Protein AF-A0A9N9HU14-F1 (afdb_monomer_lite)

Radius of gyration: 19.17 Å; chains: 1; bounding box: 37×44×71 Å

pLDDT: mean 82.37, std 17.15, range [37.56, 97.69]

Secondary structure (DSSP, 8-state):
---------PPPP--SSTGGGTEEE-TTS-EEETTT-PBP-S-SSTT-HHHHHHHHHHHHHHHHHHHHHHHHHTT-PEEEPP--SSSS----EEE-TTTTT-SS-------SSS--TTSPPP-

Organism: NCBI:txid144679

Structure (mmCIF, N/CA/C/O backbone):
data_AF-A0A9N9HU14-F1
#
_entry.id   AF-A0A9N9HU14-F1
#
loop_
_atom_site.group_PDB
_atom_site.id
_atom_site.type_symbol
_atom_site.label_atom_id
_atom_site.label_alt_id
_atom_site.label_comp_id
_atom_site.label_asym_id
_atom_site.label_entity_id
_atom_site.label_seq_id
_atom_site.pdbx_PDB_ins_code
_atom_site.Cartn_x
_atom_site.Cartn_y
_atom_site.Cartn_z
_atom_site.occupancy
_atom_site.B_iso_or_equiv
_atom_site.auth_seq_id
_atom_site.auth_comp_id
_atom_site.auth_asym_id
_atom_site.auth_atom_id
_atom_site.pdbx_PDB_model_num
ATOM 1 N N . MET A 1 1 ? 1.915 31.115 -44.069 1.00 43.31 1 MET A N 1
ATOM 2 C CA . MET A 1 1 ? 1.000 30.026 -43.669 1.00 43.31 1 MET A CA 1
ATOM 3 C C . MET A 1 1 ? 1.840 28.763 -43.505 1.00 43.31 1 MET A C 1
ATOM 5 O O . MET A 1 1 ? 2.279 28.224 -44.505 1.00 43.31 1 MET A O 1
ATOM 9 N N . LEU A 1 2 ? 2.168 28.361 -42.275 1.00 37.56 2 LEU A N 1
ATOM 10 C CA . LEU A 1 2 ? 2.854 27.095 -41.973 1.00 37.56 2 LEU A CA 1
ATOM 11 C C . LEU A 1 2 ? 2.499 26.713 -40.530 1.00 37.56 2 LEU A C 1
ATOM 13 O O . LEU A 1 2 ? 3.093 27.203 -39.574 1.00 37.56 2 LEU A O 1
ATOM 17 N N . LYS A 1 3 ? 1.450 25.894 -40.392 1.00 46.59 3 LYS A N 1
ATOM 18 C CA . LYS A 1 3 ? 1.075 25.230 -39.140 1.00 46.59 3 LYS A CA 1
ATOM 19 C C . LYS A 1 3 ? 2.190 24.239 -38.794 1.00 46.59 3 LYS A C 1
ATOM 21 O O . LYS A 1 3 ? 2.293 23.200 -39.439 1.00 46.59 3 LYS A O 1
ATOM 26 N N . LYS A 1 4 ? 3.031 24.555 -37.807 1.00 46.50 4 LYS A N 1
ATOM 27 C CA . LYS A 1 4 ? 3.898 23.555 -37.172 1.00 46.50 4 LYS A CA 1
ATOM 28 C C . LYS A 1 4 ? 3.048 22.815 -36.141 1.00 46.50 4 LYS A C 1
ATOM 30 O O . LYS A 1 4 ? 2.376 23.448 -35.332 1.00 46.50 4 LYS A O 1
ATOM 35 N N . LEU A 1 5 ? 3.002 21.495 -36.291 1.00 44.94 5 LEU A N 1
ATOM 36 C CA . LEU A 1 5 ? 2.118 20.583 -35.579 1.00 44.94 5 LEU A CA 1
ATOM 37 C C . LEU A 1 5 ? 2.267 20.734 -34.062 1.00 44.94 5 LEU A C 1
ATOM 39 O O . LEU A 1 5 ? 3.375 20.669 -33.533 1.00 44.94 5 LEU A O 1
ATOM 43 N N . PHE A 1 6 ? 1.136 20.871 -33.374 1.00 45.41 6 PHE A N 1
ATOM 44 C CA . PHE A 1 6 ? 1.046 20.560 -31.956 1.00 45.41 6 PHE A CA 1
ATOM 45 C C . PHE A 1 6 ? 1.342 19.065 -31.797 1.00 45.41 6 PHE A C 1
ATOM 47 O O . PHE A 1 6 ? 0.565 18.230 -32.258 1.00 45.41 6 PHE A O 1
ATOM 54 N N . SER A 1 7 ? 2.482 18.727 -31.191 1.00 46.56 7 SER A N 1
ATOM 55 C CA . SER A 1 7 ? 2.689 17.389 -30.642 1.00 46.56 7 SER A CA 1
ATOM 56 C C . SER A 1 7 ? 1.702 17.240 -29.492 1.00 46.56 7 SER A C 1
ATOM 58 O O . SER A 1 7 ? 1.885 17.849 -28.439 1.00 46.56 7 SER A O 1
ATOM 60 N N . PHE A 1 8 ? 0.619 16.495 -29.708 1.00 46.31 8 PHE A N 1
ATOM 61 C CA . PHE A 1 8 ? -0.187 15.987 -28.607 1.00 46.31 8 PHE A CA 1
ATOM 62 C C . PHE A 1 8 ? 0.690 14.982 -27.859 1.00 46.31 8 PHE A C 1
ATOM 64 O O . PHE A 1 8 ? 0.743 13.810 -28.221 1.00 46.31 8 PHE A O 1
ATOM 71 N N . ASN A 1 9 ? 1.425 15.446 -26.849 1.00 54.03 9 ASN A N 1
ATOM 72 C CA . ASN A 1 9 ? 2.024 14.548 -25.872 1.00 54.03 9 ASN A CA 1
ATOM 73 C C . ASN A 1 9 ? 0.864 13.974 -25.055 1.00 54.03 9 ASN A C 1
ATOM 75 O O . ASN A 1 9 ? 0.439 14.574 -24.072 1.00 54.03 9 ASN A O 1
ATOM 79 N N . SER A 1 10 ? 0.293 12.860 -25.514 1.00 65.38 10 SER A N 1
ATOM 80 C CA . SER A 1 10 ? -0.607 12.062 -24.690 1.00 65.38 10 SER A CA 1
ATOM 81 C C . SER A 1 10 ? 0.172 11.633 -23.453 1.00 65.38 10 SER A C 1
ATOM 83 O O . SER A 1 10 ? 1.248 11.045 -23.594 1.00 65.38 10 SER A O 1
ATOM 85 N N . GLU A 1 11 ? -0.341 11.950 -22.265 1.00 72.75 11 GLU A N 1
ATOM 86 C CA . GLU A 1 11 ? 0.239 11.445 -21.024 1.00 72.75 11 GLU A CA 1
ATOM 87 C C . GLU A 1 11 ? 0.386 9.917 -21.105 1.00 72.75 11 GLU A C 1
ATOM 89 O O . GLU A 1 11 ? -0.482 9.246 -21.682 1.00 72.75 11 GLU A O 1
ATOM 94 N N . PRO A 1 12 ? 1.493 9.353 -20.590 1.00 80.19 12 PRO A N 1
ATOM 95 C CA . PRO A 1 12 ? 1.683 7.911 -20.589 1.00 80.19 12 PRO A CA 1
ATOM 96 C C . PRO A 1 12 ? 0.532 7.243 -19.829 1.00 80.19 12 PRO A C 1
ATOM 98 O O . PRO A 1 12 ? 0.232 7.600 -18.692 1.00 80.19 12 PRO A O 1
ATOM 101 N N . GLN A 1 13 ? -0.126 6.273 -20.465 1.00 92.00 13 GLN A N 1
ATOM 102 C CA . GLN A 1 13 ? -1.132 5.456 -19.794 1.00 92.00 13 GLN A CA 1
ATOM 103 C C . GLN A 1 13 ? -0.440 4.360 -18.990 1.00 92.00 13 GLN A C 1
ATOM 105 O O . GLN A 1 13 ? 0.336 3.580 -19.543 1.00 92.00 13 GLN A O 1
ATOM 110 N N . PHE A 1 14 ? -0.750 4.293 -17.699 1.00 95.38 14 PHE A N 1
ATOM 111 C CA . PHE A 1 14 ? -0.221 3.274 -16.803 1.00 95.38 14 PHE A CA 1
ATOM 112 C C . PHE A 1 14 ? -1.270 2.203 -16.467 1.00 95.38 14 PHE A C 1
ATOM 114 O O . PHE A 1 14 ? -2.475 2.472 -16.535 1.00 95.38 14 PHE A O 1
ATOM 121 N N . PRO A 1 15 ? -0.829 0.985 -16.100 1.00 96.38 15 PRO A N 1
ATOM 122 C CA . PRO A 1 15 ? -1.710 -0.055 -15.581 1.00 96.38 15 PRO A CA 1
ATOM 123 C C . PRO A 1 15 ? -2.482 0.390 -14.330 1.00 96.38 15 PRO A C 1
ATOM 125 O O . PRO A 1 15 ? -2.093 1.326 -13.637 1.00 96.38 15 PRO A O 1
ATOM 128 N N . LYS A 1 16 ? -3.573 -0.320 -14.023 1.00 94.94 16 LYS A N 1
ATOM 129 C CA . LYS A 1 16 ? -4.426 -0.064 -12.845 1.00 94.94 16 LYS A CA 1
ATOM 130 C C . LYS A 1 16 ? -4.346 -1.152 -11.771 1.00 94.94 16 LYS A C 1
ATOM 132 O O . LYS A 1 16 ? -5.114 -1.128 -10.822 1.00 94.94 16 LYS A O 1
ATOM 137 N N . THR A 1 17 ? -3.463 -2.131 -11.943 1.00 96.31 17 THR A N 1
ATOM 138 C CA . THR A 1 17 ? -3.265 -3.241 -11.001 1.00 96.31 17 THR A CA 1
ATOM 139 C C . THR A 1 17 ? -1.779 -3.431 -10.749 1.00 96.31 17 THR A C 1
ATOM 141 O O . THR A 1 17 ? -0.965 -3.146 -11.631 1.00 96.31 17 THR A O 1
ATOM 144 N N . ILE A 1 18 ? -1.416 -3.919 -9.560 1.00 96.56 18 ILE A N 1
ATOM 145 C CA . ILE A 1 18 ? -0.014 -4.159 -9.186 1.00 96.56 18 ILE A CA 1
ATOM 146 C C . ILE A 1 18 ? 0.618 -5.167 -10.158 1.00 96.56 18 ILE A C 1
ATOM 148 O O . ILE A 1 18 ? 1.741 -4.971 -10.626 1.00 96.56 18 ILE A O 1
ATOM 152 N N . GLU A 1 19 ? -0.144 -6.186 -10.554 1.00 97.44 19 GLU A N 1
ATOM 153 C CA . GLU A 1 19 ? 0.266 -7.197 -11.524 1.00 97.44 19 GLU A CA 1
ATOM 154 C C . GLU A 1 19 ? 0.454 -6.617 -12.922 1.00 97.44 19 GLU A C 1
ATOM 156 O O . GLU A 1 19 ? 1.354 -7.039 -13.643 1.00 97.44 19 GLU A O 1
ATOM 161 N N . GLY A 1 20 ? -0.347 -5.617 -13.300 1.00 97.25 20 GLY A N 1
ATOM 162 C CA . GLY A 1 20 ? -0.187 -4.902 -14.563 1.00 97.25 20 GLY A CA 1
ATOM 163 C C . GLY A 1 20 ? 1.133 -4.132 -14.639 1.00 97.25 20 GLY A C 1
ATOM 164 O O . GLY A 1 20 ? 1.689 -3.985 -15.723 1.00 97.25 20 GLY A O 1
ATOM 165 N N . PHE A 1 21 ? 1.670 -3.700 -13.494 1.00 96.25 21 PHE A N 1
ATOM 166 C CA . PHE A 1 21 ? 3.027 -3.155 -13.377 1.00 96.25 21 PHE A CA 1
ATOM 167 C C . PHE A 1 21 ? 4.118 -4.239 -13.285 1.00 96.25 21 PHE A C 1
ATOM 169 O O . PHE A 1 21 ? 5.295 -3.910 -13.151 1.00 96.25 21 PHE A O 1
ATOM 176 N N . GLY A 1 22 ? 3.758 -5.523 -13.343 1.00 96.75 22 GLY A N 1
ATOM 177 C CA . GLY A 1 22 ? 4.695 -6.642 -13.248 1.00 96.75 22 GLY A CA 1
ATOM 178 C C . GLY A 1 22 ? 5.148 -6.957 -11.822 1.00 96.75 22 GLY A C 1
ATOM 179 O O . GLY A 1 22 ? 6.184 -7.600 -11.643 1.00 96.75 22 GLY A O 1
ATOM 180 N N . TYR A 1 23 ? 4.399 -6.522 -10.805 1.00 97.25 23 TYR A N 1
ATOM 181 C CA . TYR A 1 23 ? 4.730 -6.741 -9.397 1.00 97.25 23 TYR A CA 1
ATOM 182 C C . TYR A 1 23 ? 3.660 -7.553 -8.655 1.00 97.25 23 TYR A C 1
ATOM 184 O O . TYR A 1 23 ? 2.511 -7.645 -9.072 1.00 97.25 23 TYR A O 1
ATOM 192 N N . LYS A 1 24 ? 4.050 -8.129 -7.518 1.00 96.75 24 LYS A N 1
ATOM 193 C CA . LYS A 1 24 ? 3.162 -8.744 -6.524 1.00 96.75 24 LYS A CA 1
ATOM 194 C C . LYS A 1 24 ? 3.738 -8.570 -5.123 1.00 96.75 24 LYS A C 1
ATOM 196 O O . LYS A 1 24 ? 4.949 -8.406 -4.972 1.00 96.75 24 LYS A O 1
ATOM 201 N N . PHE A 1 25 ? 2.897 -8.653 -4.098 1.00 94.44 25 PHE A N 1
ATOM 202 C CA . PHE A 1 25 ? 3.372 -8.790 -2.722 1.00 94.44 25 PHE A CA 1
ATOM 203 C C . PHE A 1 25 ? 3.691 -10.256 -2.410 1.00 94.44 25 PHE A C 1
ATOM 205 O O . PHE A 1 25 ? 2.927 -11.151 -2.765 1.00 94.44 25 PHE A O 1
ATOM 212 N N . ASN A 1 26 ? 4.837 -10.512 -1.777 1.00 93.19 26 ASN A N 1
ATOM 213 C CA . ASN A 1 26 ? 5.170 -11.838 -1.252 1.00 93.19 26 ASN A CA 1
ATOM 214 C C . ASN A 1 26 ? 4.585 -12.050 0.159 1.00 93.19 26 ASN A C 1
ATOM 216 O O . ASN A 1 26 ? 3.997 -11.143 0.746 1.00 93.19 26 ASN A O 1
ATOM 220 N N . GLU A 1 27 ? 4.789 -13.240 0.728 1.00 91.88 27 GLU A N 1
ATOM 221 C CA . GLU A 1 27 ? 4.304 -13.604 2.073 1.00 91.88 27 GLU A CA 1
ATOM 222 C C . GLU A 1 27 ? 4.865 -12.711 3.194 1.00 91.88 27 GLU A C 1
ATOM 224 O O . GLU A 1 27 ? 4.241 -12.564 4.241 1.00 91.88 27 GLU A O 1
ATOM 229 N N . ASN A 1 28 ? 6.010 -12.063 2.958 1.00 90.88 28 ASN A N 1
ATOM 230 C CA . ASN A 1 28 ? 6.625 -11.119 3.893 1.00 90.88 28 ASN A CA 1
ATOM 231 C C . ASN A 1 28 ? 6.103 -9.679 3.724 1.00 90.88 28 ASN A C 1
ATOM 233 O O . ASN A 1 28 ? 6.613 -8.768 4.374 1.00 90.88 28 ASN A O 1
ATOM 237 N N . GLY A 1 29 ? 5.137 -9.442 2.830 1.00 89.38 29 GLY A N 1
ATOM 238 C CA . GLY A 1 29 ? 4.620 -8.105 2.534 1.00 89.38 29 GLY A CA 1
ATOM 239 C C . GLY A 1 29 ? 5.575 -7.234 1.711 1.00 89.38 29 GLY A C 1
ATOM 240 O O . GLY A 1 29 ? 5.461 -6.010 1.721 1.00 89.38 29 GLY A O 1
ATOM 241 N N . GLU A 1 30 ? 6.523 -7.827 0.983 1.00 92.06 30 GLU A N 1
ATOM 242 C CA . GLU A 1 30 ? 7.455 -7.098 0.120 1.00 92.06 30 GLU A CA 1
ATOM 243 C C . GLU A 1 30 ? 6.964 -7.078 -1.331 1.00 92.06 30 GLU A C 1
ATOM 245 O O . GLU A 1 30 ? 6.567 -8.112 -1.870 1.00 92.06 30 GLU A O 1
ATOM 250 N N . LEU A 1 31 ? 7.060 -5.919 -1.989 1.00 93.31 31 LEU A N 1
ATOM 251 C CA . LEU A 1 31 ? 6.771 -5.786 -3.416 1.00 93.31 31 LEU A CA 1
ATOM 252 C C . LEU A 1 31 ? 7.910 -6.402 -4.246 1.00 93.31 31 LEU A C 1
ATOM 254 O O . LEU A 1 31 ? 9.058 -5.948 -4.178 1.00 93.31 31 LEU A O 1
ATOM 258 N N . ARG A 1 32 ? 7.592 -7.431 -5.032 1.00 96.00 32 ARG A N 1
ATOM 259 C CA . ARG A 1 32 ? 8.537 -8.219 -5.833 1.00 96.00 32 ARG A CA 1
ATOM 260 C C . ARG A 1 32 ? 8.096 -8.289 -7.284 1.00 96.00 32 ARG A C 1
ATOM 262 O O . ARG A 1 32 ? 6.901 -8.395 -7.557 1.00 96.00 32 ARG A O 1
ATOM 269 N N . ASN A 1 33 ? 9.051 -8.235 -8.208 1.00 96.75 33 ASN A N 1
ATOM 270 C CA . ASN A 1 33 ? 8.768 -8.494 -9.616 1.00 96.75 33 ASN A CA 1
ATOM 271 C C . ASN A 1 33 ? 8.209 -9.923 -9.771 1.00 96.75 33 ASN A C 1
ATOM 273 O O . ASN A 1 33 ? 8.721 -10.857 -9.148 1.00 96.75 33 ASN A O 1
ATOM 277 N N . ILE A 1 34 ? 7.149 -10.095 -10.565 1.00 97.69 34 ILE A N 1
ATOM 278 C CA . ILE A 1 34 ? 6.452 -11.384 -10.709 1.00 97.69 34 ILE A CA 1
ATOM 279 C C . ILE A 1 34 ? 7.360 -12.455 -11.322 1.00 97.69 34 ILE A C 1
ATOM 281 O O . ILE A 1 34 ? 7.282 -13.612 -10.906 1.00 97.69 34 ILE A O 1
ATOM 285 N N . GLU A 1 35 ? 8.200 -12.071 -12.283 1.00 96.75 35 GLU A N 1
ATOM 286 C CA . GLU A 1 35 ? 9.036 -12.980 -13.068 1.00 96.75 35 GLU A CA 1
ATOM 287 C C . GLU A 1 35 ? 10.391 -13.227 -12.400 1.00 96.75 35 GLU A C 1
ATOM 289 O O . GLU A 1 35 ? 10.818 -14.372 -12.268 1.00 96.75 35 GLU A O 1
ATOM 294 N N . THR A 1 36 ? 11.064 -12.165 -11.949 1.00 96.69 36 THR A N 1
ATOM 295 C CA . THR A 1 36 ? 12.446 -12.239 -11.445 1.00 96.69 36 THR A CA 1
ATOM 296 C C . THR A 1 36 ? 12.546 -12.327 -9.926 1.00 96.69 36 THR A C 1
ATOM 298 O O . THR A 1 36 ? 13.614 -12.631 -9.399 1.00 96.69 36 THR A O 1
ATOM 301 N N . ASN A 1 37 ? 11.456 -12.052 -9.199 1.00 95.50 37 ASN A N 1
ATOM 302 C CA . ASN A 1 37 ? 11.436 -11.913 -7.737 1.00 95.50 37 ASN A CA 1
ATOM 303 C C . ASN A 1 37 ? 12.363 -10.796 -7.191 1.00 95.50 37 ASN A C 1
ATOM 305 O O . ASN A 1 37 ? 12.613 -10.700 -5.984 1.00 95.50 37 ASN A O 1
ATOM 309 N N . GLU A 1 38 ? 12.869 -9.917 -8.056 1.00 95.38 38 GLU A N 1
ATOM 310 C CA . GLU A 1 38 ? 13.698 -8.781 -7.654 1.00 95.38 38 GLU A CA 1
ATOM 311 C C . GLU A 1 38 ? 12.874 -7.689 -6.953 1.00 95.38 38 GLU A C 1
ATOM 313 O O . GLU A 1 38 ? 11.641 -7.660 -7.010 1.00 95.38 38 GLU A O 1
ATOM 318 N N . ARG A 1 39 ? 13.568 -6.797 -6.234 1.00 92.38 39 ARG A N 1
ATOM 319 C CA . ARG A 1 39 ? 12.954 -5.633 -5.571 1.00 92.38 39 ARG A CA 1
ATOM 320 C C . ARG A 1 39 ? 12.478 -4.612 -6.613 1.00 92.38 39 ARG A C 1
ATOM 322 O O . ARG A 1 39 ? 12.861 -4.660 -7.778 1.00 92.38 39 ARG A O 1
ATOM 329 N N . PHE A 1 40 ? 11.655 -3.666 -6.171 1.00 91.00 40 PHE A N 1
ATOM 330 C CA . PHE A 1 40 ? 11.237 -2.519 -6.976 1.00 91.00 40 PHE A CA 1
ATOM 331 C C . PHE A 1 40 ? 12.426 -1.757 -7.591 1.00 91.00 40 PHE A C 1
ATOM 333 O O . PHE A 1 40 ? 13.436 -1.522 -6.923 1.00 91.00 40 PHE A O 1
ATOM 340 N N . VAL A 1 41 ? 12.264 -1.317 -8.843 1.00 90.00 41 VAL A N 1
ATOM 341 C CA . VAL A 1 41 ? 13.240 -0.508 -9.582 1.00 90.00 41 VAL A CA 1
ATOM 342 C C . VAL A 1 41 ? 12.568 0.784 -10.040 1.00 90.00 41 VAL A C 1
ATOM 344 O O . VAL A 1 41 ? 11.585 0.753 -10.771 1.00 90.00 41 VAL A O 1
ATOM 347 N N . PHE A 1 42 ? 13.118 1.934 -9.639 1.00 89.94 42 PHE A N 1
ATOM 348 C CA . PHE A 1 42 ? 12.581 3.244 -10.031 1.00 89.94 42 PHE A CA 1
ATOM 349 C C . PHE A 1 42 ? 12.928 3.624 -11.477 1.00 89.94 42 PHE A C 1
ATOM 351 O O . PHE A 1 42 ? 12.094 4.154 -12.205 1.00 89.94 42 PHE A O 1
ATOM 358 N N . ARG A 1 43 ? 14.172 3.372 -11.904 1.00 91.31 43 ARG A N 1
ATOM 359 C CA . ARG A 1 43 ? 14.664 3.735 -13.243 1.00 91.31 43 ARG A CA 1
ATOM 360 C C . ARG A 1 43 ? 14.299 2.660 -14.267 1.00 91.31 43 ARG A C 1
ATOM 362 O O . ARG A 1 43 ? 15.168 1.932 -14.733 1.00 91.31 43 ARG A O 1
ATOM 369 N N . VAL A 1 44 ? 13.016 2.567 -14.600 1.00 91.69 44 VAL A N 1
ATOM 370 C CA . VAL A 1 44 ? 12.500 1.621 -15.604 1.00 91.69 44 VAL A CA 1
ATOM 371 C C . VAL A 1 44 ? 12.848 2.039 -17.035 1.00 91.69 44 VAL A C 1
ATOM 373 O O . VAL A 1 44 ? 13.011 1.190 -17.907 1.00 91.69 44 VAL A O 1
ATOM 376 N N . LYS A 1 45 ? 13.013 3.344 -17.277 1.00 92.50 45 LYS A N 1
ATOM 377 C CA . LYS A 1 45 ? 13.461 3.902 -18.553 1.00 92.50 45 LYS A CA 1
ATOM 378 C C . LYS A 1 45 ? 14.713 4.756 -18.334 1.00 92.50 45 LYS A C 1
ATOM 380 O O . LYS A 1 45 ? 14.610 5.817 -17.707 1.00 92.50 45 LYS A O 1
ATOM 385 N N . PRO A 1 46 ? 15.895 4.317 -18.806 1.00 92.19 46 PRO A N 1
ATOM 386 C CA . PRO A 1 46 ? 17.109 5.123 -18.737 1.00 92.19 46 PRO A CA 1
ATOM 387 C C . PRO A 1 46 ? 16.880 6.506 -19.361 1.00 92.19 46 PRO A C 1
ATOM 389 O O . PRO A 1 46 ? 16.205 6.622 -20.381 1.00 92.19 46 PRO A O 1
ATOM 392 N N . ASP A 1 47 ? 17.394 7.544 -18.704 1.00 93.44 47 ASP A N 1
ATOM 393 C CA . ASP A 1 47 ? 17.374 8.947 -19.150 1.00 93.44 47 ASP A CA 1
ATOM 394 C C . ASP A 1 47 ? 16.002 9.640 -19.263 1.00 93.44 47 ASP A C 1
ATOM 396 O O . ASP A 1 47 ? 15.937 10.819 -19.608 1.00 93.44 47 ASP A O 1
ATOM 400 N N . ASP A 1 48 ? 14.904 8.976 -18.888 1.00 94.25 48 ASP A N 1
ATOM 401 C CA . ASP A 1 48 ? 13.564 9.577 -18.875 1.00 94.25 48 ASP A CA 1
ATOM 402 C C . ASP A 1 48 ? 13.046 9.760 -17.442 1.00 94.25 48 ASP A C 1
ATOM 404 O O . ASP A 1 48 ? 12.277 8.959 -16.906 1.00 94.25 48 ASP A O 1
ATOM 408 N N . TYR A 1 49 ? 13.519 10.818 -16.780 1.00 91.50 49 TYR A N 1
ATOM 409 C CA . TYR A 1 49 ? 13.137 11.117 -15.398 1.00 91.50 49 TYR A CA 1
ATOM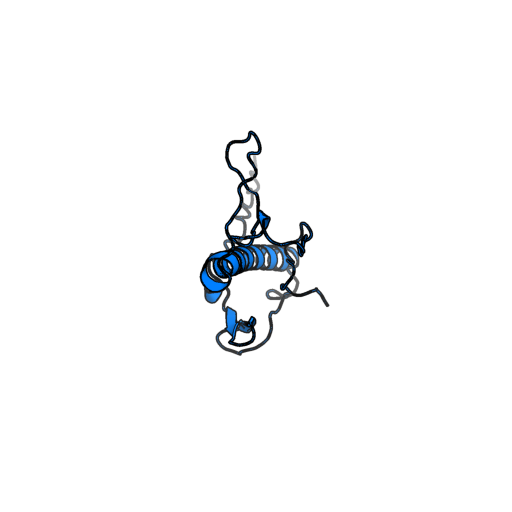 410 C C . TYR A 1 49 ? 11.626 11.321 -15.235 1.00 91.50 49 TYR A C 1
ATOM 412 O O . TYR A 1 49 ? 11.043 10.792 -14.291 1.00 91.50 49 TYR A O 1
ATOM 420 N N . ASN A 1 50 ? 10.996 12.047 -16.164 1.00 92.69 50 ASN A N 1
ATOM 421 C CA . ASN A 1 50 ? 9.569 12.355 -16.091 1.00 92.69 50 ASN A CA 1
ATOM 422 C C . ASN A 1 50 ? 8.734 11.079 -16.193 1.00 92.69 50 ASN A C 1
ATOM 424 O O . ASN A 1 50 ? 7.861 10.863 -15.359 1.00 92.69 50 ASN A O 1
ATOM 428 N N . TYR A 1 51 ? 9.051 10.195 -17.145 1.00 93.88 51 TYR A N 1
ATOM 429 C CA . TYR A 1 51 ? 8.379 8.903 -17.243 1.00 93.88 51 TYR A CA 1
ATOM 430 C C . TYR A 1 51 ? 8.553 8.068 -15.971 1.00 93.88 51 TYR A C 1
ATOM 432 O O . TYR A 1 51 ? 7.572 7.540 -15.457 1.00 93.88 51 TYR A O 1
ATOM 440 N N . ASN A 1 52 ? 9.776 7.966 -15.439 1.00 91.94 52 ASN A N 1
ATOM 441 C CA . ASN A 1 52 ? 10.040 7.186 -14.225 1.00 91.94 52 ASN A CA 1
ATOM 442 C C . ASN A 1 52 ? 9.275 7.735 -13.010 1.00 91.94 52 ASN A C 1
ATOM 444 O O . ASN A 1 52 ? 8.738 6.958 -12.221 1.00 91.94 52 ASN A O 1
ATOM 448 N N . GLN A 1 53 ? 9.192 9.061 -12.873 1.00 90.00 53 GLN A N 1
ATOM 449 C CA . GLN A 1 53 ? 8.435 9.705 -11.803 1.00 90.00 53 GLN A CA 1
ATOM 450 C C . GLN A 1 53 ? 6.927 9.452 -11.955 1.00 90.00 53 GLN A C 1
ATOM 452 O O . GLN A 1 53 ? 6.305 9.015 -10.990 1.00 90.00 53 GLN A O 1
ATOM 457 N N . SER A 1 54 ? 6.355 9.629 -13.151 1.00 92.75 54 SER A N 1
ATOM 458 C CA . SER A 1 54 ? 4.932 9.346 -13.395 1.00 92.75 54 SER A CA 1
ATOM 459 C C . SER A 1 54 ? 4.590 7.858 -13.238 1.00 92.75 54 SER A C 1
ATOM 461 O O . SER A 1 54 ? 3.554 7.520 -12.676 1.00 92.75 54 SER A O 1
ATOM 463 N N . HIS A 1 55 ? 5.481 6.957 -13.662 1.00 93.12 55 HIS A N 1
ATOM 464 C CA . HIS A 1 55 ? 5.339 5.513 -13.461 1.00 93.12 55 HIS A CA 1
ATOM 465 C C . HIS A 1 55 ? 5.338 5.149 -11.972 1.00 93.12 55 HIS A C 1
ATOM 467 O O . HIS A 1 55 ? 4.520 4.352 -11.517 1.00 93.12 55 HIS A O 1
ATOM 473 N N . TYR A 1 56 ? 6.255 5.740 -11.205 1.00 91.12 56 TYR A N 1
ATOM 474 C CA . TYR A 1 56 ? 6.340 5.559 -9.759 1.00 91.12 56 TYR A CA 1
ATOM 475 C C . TYR A 1 56 ? 5.090 6.065 -9.032 1.00 91.12 56 TYR A C 1
ATOM 477 O O . TYR A 1 56 ? 4.578 5.368 -8.159 1.00 91.12 56 TYR A O 1
ATOM 485 N N . GLU A 1 57 ? 4.587 7.245 -9.398 1.00 91.12 57 GLU A N 1
ATOM 486 C CA . GLU A 1 57 ? 3.339 7.797 -8.860 1.00 91.12 57 GLU A CA 1
ATOM 487 C C . GLU A 1 57 ? 2.149 6.882 -9.161 1.00 91.12 57 GLU A C 1
ATOM 489 O O . GLU A 1 57 ? 1.404 6.531 -8.248 1.00 91.12 57 GLU A O 1
ATOM 494 N N . ALA A 1 58 ? 2.017 6.424 -10.408 1.00 92.62 58 ALA A N 1
ATOM 495 C CA . ALA A 1 58 ? 0.924 5.550 -10.816 1.00 92.62 58 ALA A CA 1
ATOM 496 C C . ALA A 1 58 ? 0.954 4.189 -10.098 1.00 92.62 58 ALA A C 1
ATOM 498 O O . ALA A 1 58 ? -0.080 3.725 -9.621 1.00 92.62 58 ALA A O 1
ATOM 499 N N . LEU A 1 59 ? 2.132 3.573 -9.953 1.00 93.25 59 LEU A N 1
ATOM 500 C CA . LEU A 1 59 ? 2.282 2.354 -9.153 1.00 93.25 59 LEU A CA 1
ATOM 501 C C . LEU A 1 59 ? 1.947 2.614 -7.676 1.00 93.25 59 LEU A C 1
ATOM 503 O O . LEU A 1 59 ? 1.279 1.804 -7.037 1.00 93.25 59 LEU A O 1
ATOM 507 N N . GLY A 1 60 ? 2.391 3.746 -7.129 1.00 89.69 60 GLY A N 1
ATOM 508 C CA . GLY A 1 60 ? 2.139 4.118 -5.741 1.00 89.69 60 GLY A CA 1
ATOM 509 C C . GLY A 1 60 ? 0.659 4.312 -5.407 1.00 89.69 60 GLY A C 1
ATOM 510 O O . GLY A 1 60 ? 0.241 3.906 -4.323 1.00 89.69 60 GLY A O 1
ATOM 511 N N . GLU A 1 61 ? -0.141 4.854 -6.330 1.00 89.31 61 GLU A N 1
ATOM 512 C CA . GLU A 1 61 ? -1.601 4.947 -6.170 1.00 89.31 61 GLU A CA 1
ATOM 513 C C . GLU A 1 61 ? -2.241 3.558 -6.049 1.00 89.31 61 GLU A C 1
ATOM 515 O O . GLU A 1 61 ? -2.954 3.301 -5.080 1.00 89.31 61 GLU A O 1
ATOM 520 N N . VAL A 1 62 ? -1.906 2.625 -6.948 1.00 92.94 62 VAL A N 1
ATOM 521 C CA . VAL A 1 62 ? -2.459 1.258 -6.915 1.00 92.94 62 VAL A CA 1
ATOM 522 C C . VAL A 1 62 ? -2.020 0.498 -5.657 1.00 92.94 62 VAL A C 1
ATOM 524 O O . VAL A 1 62 ? -2.809 -0.228 -5.054 1.00 92.94 62 VAL A O 1
ATOM 527 N N . ILE A 1 63 ? -0.775 0.681 -5.199 1.00 91.50 63 ILE A N 1
ATOM 528 C CA . ILE A 1 63 ? -0.346 0.108 -3.913 1.00 91.50 63 ILE A CA 1
ATOM 529 C C . ILE A 1 63 ? -1.109 0.763 -2.753 1.00 91.50 63 ILE A C 1
ATOM 531 O O . ILE A 1 63 ? -1.436 0.092 -1.775 1.00 91.50 63 ILE A O 1
ATOM 535 N N . GLY A 1 64 ? -1.386 2.065 -2.836 1.00 88.12 64 GLY A N 1
ATOM 536 C CA . GLY A 1 64 ? -2.203 2.777 -1.859 1.00 88.12 64 GLY A CA 1
ATOM 537 C C . GLY A 1 64 ? -3.582 2.140 -1.700 1.00 88.12 64 GLY A C 1
ATOM 538 O O . GLY A 1 64 ? -3.977 1.862 -0.571 1.00 88.12 64 GLY A O 1
ATOM 539 N N . GLU A 1 65 ? -4.263 1.853 -2.809 1.00 89.25 65 GLU A N 1
ATOM 540 C CA . GLU A 1 65 ? -5.551 1.144 -2.823 1.00 89.25 65 GLU A CA 1
ATOM 541 C C . GLU A 1 65 ? -5.435 -0.256 -2.205 1.00 89.25 65 GLU A C 1
ATOM 543 O O . GLU A 1 65 ? -6.185 -0.581 -1.290 1.00 89.25 65 GLU A O 1
ATOM 548 N N . TYR A 1 66 ? -4.423 -1.037 -2.598 1.00 91.69 66 TYR A N 1
ATOM 549 C CA . TYR A 1 66 ? -4.172 -2.361 -2.019 1.00 91.69 66 TYR A CA 1
ATOM 550 C C . TYR A 1 66 ? -3.982 -2.324 -0.493 1.00 91.69 66 TYR A C 1
ATOM 552 O O . TYR A 1 66 ? -4.539 -3.147 0.230 1.00 91.69 66 TYR A O 1
ATOM 560 N N . ILE A 1 67 ? -3.205 -1.367 0.024 1.00 89.00 67 ILE A N 1
ATOM 561 C CA . ILE A 1 67 ? -3.008 -1.223 1.473 1.00 89.00 67 ILE A CA 1
ATOM 562 C C . ILE A 1 67 ? -4.326 -0.846 2.153 1.00 89.00 67 ILE A C 1
ATOM 564 O O . ILE A 1 67 ? -4.639 -1.398 3.205 1.00 89.00 67 ILE A O 1
ATOM 568 N N . GLU A 1 68 ? -5.097 0.075 1.574 1.00 88.62 68 GLU A N 1
ATOM 569 C CA . GLU A 1 68 ? -6.410 0.461 2.098 1.00 88.62 68 GLU A CA 1
ATOM 570 C C . GLU A 1 68 ? -7.363 -0.747 2.175 1.00 88.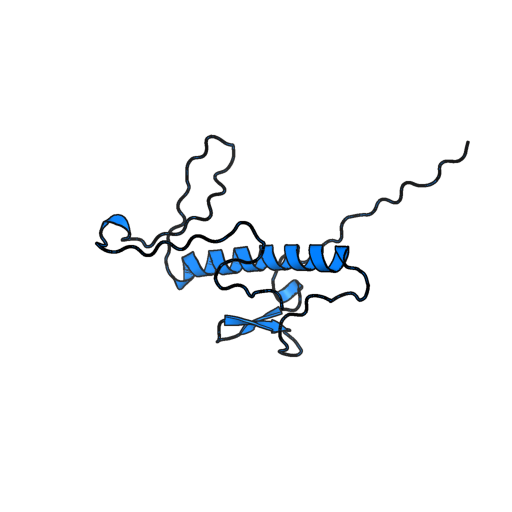62 68 GLU A C 1
ATOM 572 O O . GLU A 1 68 ? -8.014 -0.945 3.205 1.00 88.62 68 GLU A O 1
ATOM 577 N N . ASP A 1 69 ? -7.353 -1.618 1.165 1.00 91.44 69 ASP A N 1
ATOM 578 C CA . ASP A 1 69 ? -8.112 -2.870 1.171 1.00 91.44 69 ASP A CA 1
ATOM 579 C C . ASP A 1 69 ? -7.638 -3.834 2.263 1.00 91.44 69 ASP A C 1
ATOM 581 O O . ASP A 1 69 ? -8.468 -4.461 2.925 1.00 91.44 69 ASP A O 1
ATOM 585 N N . LEU A 1 70 ? -6.329 -3.941 2.519 1.00 92.31 70 LEU A N 1
ATOM 586 C CA . LEU A 1 70 ? -5.803 -4.755 3.622 1.00 92.31 70 LEU A CA 1
ATOM 587 C C . LEU A 1 70 ? -6.237 -4.222 4.992 1.00 92.31 70 LEU A C 1
ATOM 589 O O . LEU A 1 70 ? -6.620 -5.011 5.862 1.00 92.31 70 LEU A O 1
ATOM 593 N N . LEU A 1 71 ? -6.199 -2.899 5.195 1.00 92.00 71 LEU A N 1
ATOM 594 C CA . LEU A 1 71 ? -6.635 -2.266 6.447 1.00 92.00 71 LEU A CA 1
ATOM 595 C C . LEU A 1 71 ? -8.072 -2.668 6.796 1.00 92.00 71 LEU A C 1
ATOM 597 O O . LEU A 1 71 ? -8.362 -2.963 7.955 1.00 92.00 71 LEU A O 1
ATOM 601 N N . VAL A 1 72 ? -8.949 -2.741 5.796 1.00 92.75 72 VAL A N 1
ATOM 602 C CA . VAL A 1 72 ? -10.346 -3.144 5.986 1.00 92.75 72 VAL A CA 1
ATOM 603 C C . VAL A 1 72 ? -10.490 -4.665 6.067 1.00 92.75 72 VAL A C 1
ATOM 605 O O . VAL A 1 72 ? -11.024 -5.186 7.044 1.00 92.75 72 VAL A O 1
ATOM 608 N N . SER A 1 73 ? -10.023 -5.396 5.057 1.00 94.19 73 SER A N 1
ATOM 609 C CA . SER A 1 73 ? -10.304 -6.829 4.899 1.00 94.19 73 SER A CA 1
ATOM 610 C C . SER A 1 73 ? -9.545 -7.715 5.889 1.00 94.19 73 SER A C 1
ATOM 612 O O . SER A 1 73 ? -10.123 -8.649 6.447 1.00 94.19 73 SER A O 1
ATOM 614 N N . GLN A 1 74 ? -8.269 -7.416 6.139 1.00 92.69 74 GLN A N 1
ATOM 615 C CA . GLN A 1 74 ? -7.400 -8.226 6.990 1.00 92.69 74 GLN A CA 1
ATOM 616 C C . GLN A 1 74 ? -7.345 -7.691 8.421 1.00 92.69 74 GLN A C 1
ATOM 618 O O . GLN A 1 74 ? -7.424 -8.472 9.370 1.00 92.69 74 GLN A O 1
ATOM 623 N N . PHE A 1 75 ? -7.241 -6.370 8.588 1.00 91.62 75 PHE A N 1
ATOM 624 C CA . PHE A 1 75 ? -7.100 -5.742 9.907 1.00 91.62 75 PHE A CA 1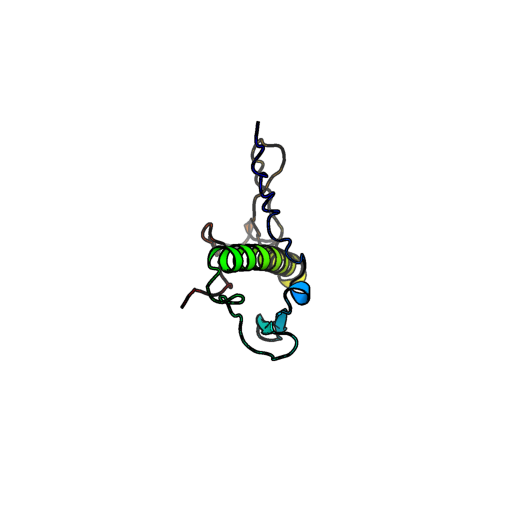
ATOM 625 C C . PHE A 1 75 ? -8.420 -5.242 10.506 1.00 91.62 75 PHE A C 1
ATOM 627 O O . PHE A 1 75 ? -8.426 -4.781 11.646 1.00 91.62 75 PHE A O 1
ATOM 634 N N . ARG A 1 76 ? -9.541 -5.380 9.780 1.00 94.56 76 ARG A N 1
ATOM 635 C CA . ARG A 1 76 ? -10.900 -5.033 10.241 1.00 94.56 76 ARG A CA 1
ATOM 636 C C . ARG A 1 76 ? -11.040 -3.583 10.706 1.00 94.56 76 ARG A C 1
ATOM 638 O O . ARG A 1 76 ? -11.884 -3.278 11.550 1.00 94.56 76 ARG A O 1
ATOM 645 N N . LEU A 1 77 ? -10.226 -2.681 10.161 1.00 94.81 77 LEU A N 1
ATOM 646 C CA . LEU A 1 77 ? -10.377 -1.260 10.424 1.00 94.81 77 LEU A CA 1
ATOM 647 C C . LEU A 1 77 ? -11.583 -0.720 9.658 1.00 94.81 77 LEU A C 1
ATOM 649 O O . LEU A 1 77 ? -11.843 -1.085 8.511 1.00 94.81 77 LEU A O 1
ATOM 653 N N . LYS A 1 78 ? -12.308 0.198 10.288 1.00 92.56 78 LYS A N 1
ATOM 654 C CA . LYS A 1 78 ? -13.412 0.926 9.672 1.00 92.56 78 LYS A CA 1
ATOM 655 C C . LYS A 1 78 ? -12.872 2.198 9.039 1.00 92.56 78 LYS A C 1
ATOM 657 O O . LYS A 1 78 ? -12.171 2.973 9.692 1.00 92.56 78 LYS A O 1
ATOM 662 N N . ARG A 1 79 ? -13.213 2.423 7.768 1.00 90.00 79 ARG A N 1
ATOM 663 C CA . ARG A 1 79 ? -12.952 3.702 7.107 1.00 90.00 79 ARG A CA 1
ATOM 664 C C . ARG A 1 79 ? -13.869 4.759 7.717 1.00 90.00 79 ARG A C 1
ATOM 666 O O . ARG A 1 79 ? -15.087 4.607 7.682 1.00 90.00 79 ARG A O 1
ATOM 673 N N . GLN A 1 80 ? -13.284 5.820 8.257 1.00 87.62 80 GLN A N 1
ATOM 674 C CA . GLN A 1 80 ? -14.019 6.958 8.785 1.00 87.62 80 GLN A CA 1
ATOM 675 C C . GLN A 1 80 ? -14.026 8.090 7.759 1.00 87.62 80 GLN A C 1
ATOM 677 O O . GLN A 1 80 ? -12.982 8.604 7.344 1.00 87.62 80 GLN A O 1
ATOM 682 N N . GLU A 1 81 ? -15.226 8.511 7.382 1.00 80.69 81 GLU A N 1
ATOM 683 C CA . GLU A 1 81 ? -15.419 9.704 6.572 1.00 80.69 81 GLU A CA 1
ATOM 684 C C . GLU A 1 81 ? -15.456 10.934 7.479 1.00 80.69 81 GLU A C 1
ATOM 686 O O . GLU A 1 81 ? -16.221 10.987 8.447 1.00 80.69 81 GLU A O 1
ATOM 691 N N . ILE A 1 82 ? -14.611 11.922 7.185 1.00 76.00 82 ILE A N 1
ATOM 692 C CA . ILE A 1 82 ? -14.784 13.270 7.722 1.00 76.00 82 ILE A CA 1
ATOM 693 C C . ILE A 1 82 ? -15.689 14.007 6.738 1.00 76.00 82 ILE A C 1
ATOM 695 O O . ILE A 1 82 ? -15.297 14.147 5.574 1.00 76.00 82 ILE A O 1
ATOM 699 N N . PRO A 1 83 ? -16.863 14.500 7.172 1.00 68.62 83 PRO A N 1
ATOM 700 C CA . PRO A 1 83 ? -17.713 15.335 6.341 1.00 68.62 83 PRO A CA 1
ATOM 701 C C . PRO A 1 83 ? -17.006 16.673 6.109 1.00 68.62 83 PRO A C 1
ATOM 703 O O . PRO A 1 83 ? -17.176 17.645 6.839 1.00 68.62 83 PRO A O 1
ATOM 706 N N . LEU A 1 84 ? -16.157 16.717 5.089 1.00 59.84 84 LEU A N 1
ATOM 707 C CA . LEU A 1 84 ? -15.756 17.963 4.464 1.00 59.84 84 LEU A CA 1
ATOM 708 C C . LEU A 1 84 ? -16.950 18.365 3.605 1.00 59.84 84 LEU A C 1
ATOM 710 O O . LEU A 1 84 ? -17.431 17.541 2.837 1.00 59.84 84 LEU A O 1
ATOM 714 N N . GLY A 1 85 ? -17.455 19.589 3.751 1.00 57.62 85 GLY A N 1
ATOM 715 C CA . GLY A 1 85 ? -18.603 20.110 2.996 1.00 57.62 85 GLY A CA 1
ATOM 716 C C . GLY A 1 85 ? -18.358 20.279 1.486 1.00 57.62 85 GLY A C 1
ATOM 717 O O . GLY A 1 85 ? -18.730 21.302 0.924 1.00 57.62 85 GLY A O 1
ATOM 718 N N . GLY A 1 86 ? -17.694 19.317 0.845 1.00 61.06 86 GLY A N 1
ATOM 719 C CA . GLY A 1 86 ? -17.459 19.208 -0.588 1.00 61.06 86 GLY A CA 1
ATOM 720 C C . GLY A 1 86 ? -18.033 17.901 -1.140 1.00 61.06 86 GLY A C 1
ATOM 721 O O . GLY A 1 86 ? -18.439 17.015 -0.394 1.00 61.06 86 GLY A O 1
ATOM 722 N N . GLU A 1 87 ? -18.064 17.785 -2.465 1.00 55.41 87 GLU A N 1
ATOM 723 C CA . GLU A 1 87 ? -18.856 16.774 -3.182 1.00 55.41 87 GLU A CA 1
ATOM 724 C C . GLU A 1 87 ? -18.451 15.310 -2.916 1.00 55.41 87 GLU A C 1
ATOM 726 O O . GLU A 1 87 ? -19.235 14.416 -3.224 1.00 55.41 87 GLU A O 1
ATOM 731 N N . GLN A 1 88 ? -17.272 15.039 -2.331 1.00 51.16 88 GLN A N 1
ATOM 732 C CA . GLN A 1 88 ? -16.838 13.691 -1.930 1.00 51.16 88 GLN A CA 1
ATOM 733 C C . GLN A 1 88 ? -15.889 13.732 -0.709 1.00 51.16 88 GLN A C 1
ATOM 735 O O . GLN A 1 88 ? -14.847 14.396 -0.782 1.00 51.16 88 GLN A O 1
ATOM 740 N N . PRO A 1 89 ? -16.167 13.006 0.393 1.00 51.25 89 PRO A N 1
ATOM 741 C CA . PRO A 1 89 ? -15.207 12.829 1.479 1.00 51.25 89 PRO A CA 1
ATOM 742 C C . PRO A 1 89 ? -14.025 11.969 1.001 1.00 51.25 89 PRO A C 1
ATOM 744 O O . PRO A 1 89 ? -14.163 10.791 0.688 1.00 51.25 89 PRO A O 1
ATOM 747 N N . LYS A 1 90 ? -12.829 12.568 0.933 1.00 61.78 90 LYS A N 1
ATOM 748 C CA . LYS A 1 90 ? -11.572 11.897 0.536 1.00 61.78 90 LYS A CA 1
ATOM 749 C C . LYS A 1 90 ? -10.693 11.521 1.735 1.00 61.78 90 LYS A C 1
ATOM 751 O O . LYS A 1 90 ? -9.473 11.415 1.602 1.00 61.78 90 LYS A O 1
ATOM 756 N N . SER A 1 91 ? -11.267 11.402 2.932 1.00 69.06 91 SER A N 1
ATOM 757 C CA . SER A 1 91 ? -10.478 11.113 4.130 1.00 69.06 91 SER A CA 1
ATOM 758 C C . SER A 1 91 ? -9.997 9.663 4.124 1.00 69.06 91 SER A C 1
ATOM 760 O O . SER A 1 91 ? -10.785 8.725 4.063 1.00 69.06 91 SER A O 1
ATOM 762 N N . ARG A 1 92 ? -8.679 9.485 4.226 1.00 81.50 92 ARG A N 1
ATOM 763 C CA . ARG A 1 92 ? -8.020 8.183 4.393 1.00 81.50 92 ARG A CA 1
ATOM 764 C C . ARG A 1 92 ? -7.792 7.909 5.873 1.00 81.50 92 ARG A C 1
ATOM 766 O O . ARG A 1 92 ? -6.658 7.873 6.339 1.00 81.50 92 ARG A O 1
ATOM 773 N N . ILE A 1 93 ? -8.887 7.816 6.621 1.00 88.38 93 ILE A N 1
ATOM 774 C CA . ILE A 1 93 ? -8.854 7.570 8.063 1.00 88.38 93 ILE A CA 1
ATOM 775 C C . ILE A 1 93 ? -9.415 6.185 8.310 1.00 88.38 93 ILE A C 1
ATOM 777 O O . ILE A 1 93 ? -10.506 5.864 7.850 1.00 88.38 93 ILE A O 1
ATOM 781 N N . TYR A 1 94 ? -8.650 5.385 9.039 1.00 91.62 94 TYR A N 1
ATOM 782 C CA . TYR A 1 94 ? -8.974 4.008 9.366 1.00 91.62 94 TYR A CA 1
ATOM 783 C C . TYR A 1 94 ? -8.823 3.837 10.872 1.00 91.62 94 TYR A C 1
ATOM 785 O O . TYR A 1 94 ? -7.780 4.180 11.428 1.00 91.62 94 TYR A O 1
ATOM 793 N N . VAL A 1 95 ? -9.872 3.351 11.529 1.00 93.94 95 VAL A N 1
ATOM 794 C CA . VAL A 1 95 ? -9.928 3.191 12.989 1.00 93.94 95 VAL A CA 1
ATOM 795 C C . VAL A 1 95 ? -10.314 1.762 13.348 1.00 93.94 95 VAL A C 1
ATOM 797 O O . VAL A 1 95 ? -11.031 1.111 12.588 1.00 93.94 95 VAL A O 1
ATOM 800 N N . SER A 1 96 ? -9.846 1.255 14.489 1.00 95.12 96 SER A N 1
ATOM 801 C CA . SER A 1 96 ? -10.362 -0.013 15.015 1.00 95.12 96 SER A CA 1
ATOM 802 C C . SER A 1 96 ? -11.821 0.158 15.442 1.00 95.12 96 SER A C 1
ATOM 804 O O . SER A 1 96 ? -12.273 1.270 15.700 1.00 95.12 96 SER A O 1
ATOM 806 N N . GLU A 1 97 ? -12.588 -0.928 15.488 1.00 92.62 97 GLU A N 1
ATOM 807 C CA . GLU A 1 97 ? -14.014 -0.876 15.839 1.00 92.62 97 GLU A CA 1
ATOM 808 C C . GLU A 1 97 ? -14.282 -0.333 17.253 1.00 92.62 97 GLU A C 1
ATOM 810 O O . GLU A 1 97 ? -15.292 0.327 17.472 1.00 92.62 97 GLU A O 1
ATOM 815 N N . ASP A 1 98 ? -13.348 -0.563 18.166 1.00 93.19 98 ASP A N 1
ATOM 816 C CA . ASP A 1 98 ? -13.384 -0.282 19.602 1.00 93.19 98 ASP A CA 1
ATOM 817 C C . ASP A 1 98 ? -12.533 0.942 20.001 1.00 93.19 98 ASP A C 1
ATOM 819 O O . ASP A 1 98 ? -12.199 1.139 21.172 1.00 93.19 98 ASP A O 1
ATOM 823 N N . TYR A 1 99 ? -12.129 1.775 19.034 1.00 93.38 99 TYR A N 1
ATOM 824 C CA . TYR A 1 99 ? -11.217 2.902 19.276 1.00 93.38 99 TYR A CA 1
ATOM 825 C C . TYR A 1 99 ? -11.729 3.895 20.340 1.00 93.38 99 TYR A C 1
ATOM 827 O O . TYR A 1 99 ? -10.942 4.621 20.935 1.00 93.38 99 TYR A O 1
ATOM 835 N N . ASN A 1 100 ? -13.039 3.968 20.570 1.00 92.12 100 ASN A N 1
ATOM 836 C CA . ASN A 1 100 ? -13.673 4.856 21.547 1.00 92.12 100 ASN A CA 1
ATOM 837 C C . ASN A 1 100 ? -13.721 4.277 22.973 1.00 92.12 100 ASN A C 1
ATOM 839 O O . ASN A 1 100 ? -13.989 5.020 23.915 1.00 92.12 100 ASN A O 1
ATOM 843 N N . GLU A 1 101 ? -13.489 2.976 23.130 1.00 95.31 101 GLU A N 1
ATOM 844 C CA . GLU A 1 101 ? -13.533 2.261 24.413 1.00 95.31 101 GLU A CA 1
ATOM 845 C C . GLU A 1 101 ? -12.125 1.972 24.950 1.00 95.31 101 GLU A C 1
ATOM 847 O O . GLU A 1 101 ? -11.933 1.759 26.150 1.00 95.31 101 GLU A O 1
ATOM 852 N N . ASN A 1 102 ? -11.123 2.008 24.070 1.00 93.50 102 ASN A N 1
ATOM 853 C CA . ASN A 1 102 ? -9.741 1.733 24.425 1.00 93.50 102 ASN A CA 1
ATOM 854 C C . ASN A 1 102 ? -9.088 2.897 25.199 1.00 93.50 102 ASN A C 1
ATOM 856 O O . ASN A 1 102 ? -9.043 4.025 24.705 1.00 93.50 102 ASN A O 1
ATOM 860 N N . PRO A 1 103 ? -8.477 2.641 26.375 1.00 94.94 103 PRO A N 1
ATOM 861 C CA . PRO A 1 103 ? -7.813 3.674 27.177 1.00 94.94 103 PRO A CA 1
ATOM 862 C C . PRO A 1 103 ? -6.483 4.157 26.574 1.00 94.94 103 PRO A C 1
ATOM 864 O O . PRO A 1 103 ? -5.878 5.101 27.076 1.00 94.94 103 PRO A O 1
ATOM 867 N N . THR A 1 104 ? -5.975 3.493 25.534 1.00 95.44 104 THR A N 1
ATOM 868 C CA . THR A 1 104 ? -4.729 3.842 24.844 1.00 95.44 104 THR A CA 1
ATOM 869 C C . THR A 1 104 ? -4.945 3.771 23.343 1.00 95.44 104 THR A C 1
ATOM 871 O O . THR A 1 104 ? -5.464 2.780 22.839 1.00 95.44 104 THR A O 1
ATOM 874 N N . LEU A 1 105 ? -4.508 4.812 22.632 1.00 94.75 105 LEU A N 1
ATOM 875 C CA . LEU A 1 105 ? -4.648 4.929 21.184 1.00 94.75 105 LEU A CA 1
ATOM 876 C C . LEU A 1 105 ? -3.283 5.108 20.526 1.00 94.75 105 LEU A C 1
ATOM 878 O O . LEU A 1 105 ? -2.468 5.912 20.979 1.00 94.75 105 LEU A O 1
ATOM 882 N N . LEU A 1 106 ? -3.063 4.390 1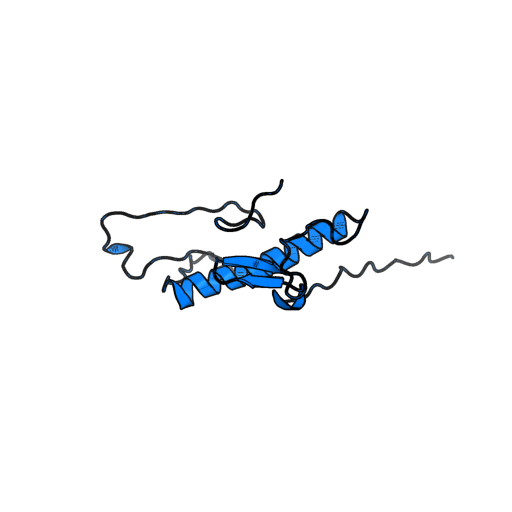9.425 1.00 93.25 106 LEU A N 1
ATOM 883 C CA . LEU A 1 106 ? -1.945 4.623 18.518 1.00 93.25 106 LEU A CA 1
ATOM 884 C C . LEU A 1 106 ? -2.442 5.429 17.318 1.00 93.25 106 LEU A C 1
ATOM 886 O O . LEU A 1 106 ? -3.249 4.942 16.529 1.00 93.25 106 LEU A O 1
ATOM 890 N N . LEU A 1 107 ? -1.928 6.647 17.162 1.00 91.06 107 LEU A N 1
ATOM 891 C CA . LEU A 1 107 ? -2.209 7.489 16.005 1.00 91.06 107 LEU A CA 1
ATOM 892 C C . LEU A 1 107 ? -1.022 7.457 15.037 1.00 91.06 107 LEU A C 1
ATOM 894 O O . LEU A 1 107 ? 0.057 7.957 15.351 1.00 91.06 107 LEU A O 1
ATOM 898 N N . LEU A 1 108 ? -1.235 6.893 13.847 1.00 88.50 108 LEU A N 1
ATOM 899 C CA . LEU A 1 108 ? -0.257 6.898 12.759 1.00 88.50 108 LEU A CA 1
ATOM 900 C C . LEU A 1 108 ? -0.662 7.935 11.711 1.00 88.50 108 LEU A C 1
ATOM 902 O O . LEU A 1 108 ? -1.637 7.751 10.986 1.00 88.50 108 LEU A O 1
ATOM 906 N N . MET A 1 109 ? 0.103 9.021 11.620 1.00 83.94 109 MET A N 1
ATOM 907 C CA . MET A 1 109 ? -0.086 10.058 10.605 1.00 83.94 109 MET A CA 1
ATOM 908 C C . MET A 1 109 ? 0.996 9.938 9.540 1.00 83.94 109 MET A C 1
ATOM 910 O O . MET A 1 109 ? 2.187 9.991 9.840 1.00 83.94 109 MET A O 1
ATOM 914 N N . GLN A 1 110 ? 0.574 9.769 8.292 1.00 75.44 110 GLN A N 1
ATOM 915 C CA . GLN A 1 110 ? 1.476 9.644 7.153 1.00 75.44 110 GLN A CA 1
ATOM 916 C C . GLN A 1 110 ? 1.614 10.990 6.436 1.00 75.44 110 GLN A C 1
ATOM 918 O O . GLN A 1 110 ? 0.693 11.808 6.451 1.00 75.44 110 GLN A O 1
ATOM 923 N N . GLY A 1 111 ? 2.773 11.224 5.817 1.00 71.69 111 GLY A N 1
ATOM 924 C CA . GLY A 1 111 ? 3.000 12.410 4.991 1.00 71.69 111 GLY A CA 1
ATOM 925 C C . GLY A 1 111 ? 2.163 12.398 3.707 1.00 71.69 111 GLY A C 1
ATOM 926 O O . GLY A 1 111 ? 1.591 11.383 3.326 1.00 71.69 111 GLY A O 1
ATOM 927 N N . SER A 1 112 ? 2.126 13.531 3.005 1.00 68.38 112 SER A N 1
ATOM 928 C CA . SER A 1 112 ? 1.372 13.711 1.753 1.00 68.38 112 SER A CA 1
ATOM 929 C C . SER A 1 112 ? 2.049 13.127 0.505 1.00 68.38 112 SER A C 1
ATOM 931 O O . SE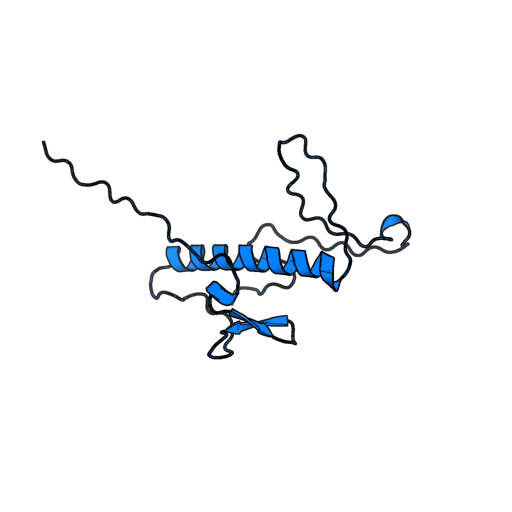R A 1 112 ? 1.584 13.356 -0.609 1.00 68.38 112 SER A O 1
ATOM 933 N N . GLY A 1 113 ? 3.171 12.425 0.667 1.00 65.81 113 GLY A N 1
ATOM 934 C CA . GLY A 1 113 ? 3.894 11.818 -0.444 1.00 65.81 113 GLY A CA 1
ATOM 935 C C . GLY A 1 113 ? 3.268 10.503 -0.907 1.00 65.81 113 GLY A C 1
ATOM 936 O O . GLY A 1 113 ? 2.482 9.880 -0.201 1.00 65.81 113 GLY A O 1
ATOM 937 N N . VAL A 1 114 ? 3.712 10.039 -2.077 1.00 64.12 114 VAL A N 1
ATOM 938 C CA . VAL A 1 114 ? 3.413 8.691 -2.599 1.00 64.12 114 VAL A CA 1
ATOM 939 C C . VAL A 1 114 ? 3.914 7.596 -1.646 1.00 64.12 114 VAL A C 1
ATOM 941 O O . VAL A 1 114 ? 3.408 6.485 -1.668 1.00 64.12 114 VAL A O 1
ATOM 944 N N . VAL A 1 115 ? 4.889 7.913 -0.784 1.00 62.19 115 VAL A N 1
ATOM 945 C CA . VAL A 1 115 ? 5.377 7.027 0.277 1.00 62.19 115 VAL A CA 1
ATOM 946 C C . VAL A 1 115 ? 4.482 7.141 1.510 1.00 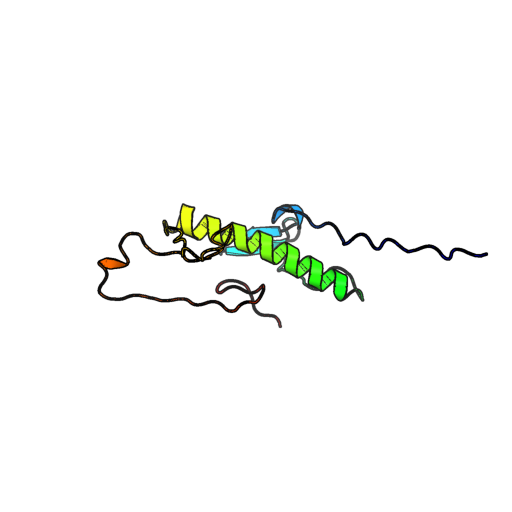62.19 115 VAL A C 1
ATOM 948 O O . VAL A 1 115 ? 4.530 8.128 2.247 1.00 62.19 115 VAL A O 1
ATOM 951 N N . ARG A 1 116 ? 3.709 6.088 1.755 1.00 61.97 116 ARG A N 1
ATOM 952 C CA . ARG A 1 116 ? 2.913 5.869 2.968 1.00 61.97 116 ARG A CA 1
ATOM 953 C C . ARG A 1 116 ? 3.718 5.121 4.030 1.00 61.97 116 ARG A C 1
ATOM 955 O O . ARG A 1 116 ? 4.689 4.444 3.707 1.00 61.97 116 ARG A O 1
ATOM 962 N N . ALA A 1 117 ? 3.344 5.209 5.308 1.00 49.91 117 ALA A N 1
ATOM 963 C CA . ALA A 1 117 ? 3.988 4.378 6.333 1.00 49.91 117 ALA A CA 1
ATOM 964 C C . ALA A 1 117 ? 3.762 2.892 5.994 1.00 49.91 117 ALA A C 1
ATOM 966 O O . ALA A 1 117 ? 2.627 2.478 5.772 1.00 49.91 117 ALA A O 1
ATOM 967 N N . GLY A 1 118 ? 4.850 2.121 5.898 1.00 52.78 118 GLY A N 1
ATOM 968 C CA . GLY A 1 118 ? 4.851 0.756 5.349 1.00 52.78 118 GLY A CA 1
ATOM 969 C C . GLY A 1 118 ? 5.278 0.658 3.875 1.00 52.78 118 GLY A C 1
ATOM 970 O O . GLY A 1 118 ? 5.580 -0.434 3.404 1.00 52.78 118 GLY A O 1
ATOM 971 N N . GLN A 1 119 ? 5.388 1.780 3.155 1.00 56.00 119 GLN A N 1
ATOM 972 C CA . GLN A 1 119 ? 5.977 1.870 1.816 1.00 56.00 119 GLN A CA 1
ATOM 973 C C . GLN A 1 119 ? 7.390 2.469 1.892 1.00 56.00 119 GLN A C 1
ATOM 975 O O . GLN A 1 119 ? 7.722 3.237 2.794 1.00 56.00 119 GLN A O 1
ATOM 980 N N . TRP A 1 120 ? 8.264 2.040 0.984 1.00 64.44 120 TRP A N 1
ATOM 981 C CA . TRP A 1 120 ? 9.713 2.158 1.154 1.00 64.44 120 TRP A CA 1
ATOM 982 C C . TRP A 1 120 ? 10.253 3.567 0.873 1.00 64.44 120 TRP A C 1
ATOM 984 O O . TRP A 1 120 ? 9.738 4.301 0.030 1.00 64.44 120 TRP A O 1
ATOM 994 N N . ALA A 1 121 ? 11.342 3.907 1.567 1.00 43.34 121 ALA A N 1
ATOM 995 C CA . ALA A 1 121 ? 12.115 5.127 1.364 1.00 43.34 121 ALA A CA 1
ATOM 996 C C . ALA A 1 121 ? 13.023 5.024 0.126 1.00 43.34 121 ALA A C 1
ATOM 998 O O . ALA A 1 121 ? 13.536 3.952 -0.201 1.00 43.34 121 ALA A O 1
ATOM 999 N N . ARG A 1 122 ? 13.243 6.164 -0.540 1.00 50.16 122 ARG A N 1
ATOM 1000 C CA . ARG A 1 122 ? 14.239 6.323 -1.609 1.00 50.16 122 ARG A CA 1
ATOM 1001 C C . ARG A 1 122 ? 15.643 6.123 -1.009 1.00 50.16 122 ARG A C 1
ATOM 1003 O O . ARG A 1 122 ? 15.936 6.751 0.006 1.00 50.16 122 ARG A O 1
ATOM 1010 N N . GLN A 1 123 ? 16.474 5.265 -1.610 1.00 47.69 123 GLN A N 1
ATOM 1011 C CA . GLN A 1 123 ? 17.934 5.365 -1.461 1.00 47.69 123 GLN A CA 1
ATOM 1012 C C . GLN A 1 123 ? 18.469 6.391 -2.455 1.00 47.69 123 GLN A C 1
ATOM 1014 O O . GLN A 1 123 ? 17.955 6.408 -3.599 1.00 47.69 123 GLN A O 1
#

InterPro domains:
  IPR048263 Arb2 [PTHR21357] (9-123)
  IPR053858 Arb2 domain [PF22749] (14-122)

Foldseek 3Di:
DDDDDDPPPDDDDADLALVSVQWDQDPVRAIARVPPRDHDDQCPDPPCNVVSVVRLLNSLVSVVVVVLCCLCPVVVWDQDFDPDVDPDGPDRDTHHPCNVVDPDDDDDDADPDSAGVSRDDDD

Sequence (123 aa):
MLKKLFSFNSEPQFPKTIEGFGYKFNENGELRNIETNERFVFRVKPDDYNYNQSHYEALGEVIGEYIEDLLVSQFRLKRQEIPLGGEQPKSRIYVSEDYNENPTLLLLMQGSGVVRAGQWARQ